Protein AF-A0A517R1C0-F1 (afdb_monomer_lite)

Radius of gyration: 14.51 Å; chains: 1; bounding box: 38×31×37 Å

Secondary structure (DSSP, 8-state):
--GGG-HHHHHHHHHHHHHHHHHHHH-TTSPPPSEEEEEEEEEEETTTTEEEEEEEEEEEEETTEEEEE-TTSPPP-----SSS-SEEEEEEEE-TTSSEEEEEEESSTT-EEEEEEEEES-TTS-EEEE-TTS--EE-

pLDDT: mean 89.64, std 10.59, range [53.72, 98.38]

Sequence (139 aa):
MGYQSDWLYRLIVREISTTLERAKSVAYEAQQPERILVSEYAAADWSYPRCVGEQIRQWVFEGNELHPVDPSHAICNPEEDGVFFREVTFQFHIRPDRRRVAFTYAFGPRHGHGVIFDVLGQGQSGRLEQNREMPQWVS

Organism: NCBI:txid2527980

Structure (mmCIF, N/CA/C/O backbone):
data_AF-A0A517R1C0-F1
#
_entry.id   AF-A0A517R1C0-F1
#
loop_
_atom_site.group_PDB
_atom_site.id
_atom_site.type_symbol
_atom_site.label_atom_id
_atom_site.label_alt_id
_atom_site.label_comp_id
_atom_site.label_asym_id
_atom_site.label_entity_id
_atom_site.label_seq_id
_atom_site.pdbx_PDB_ins_code
_atom_site.Cartn_x
_atom_site.Cartn_y
_atom_site.Cartn_z
_atom_site.occupancy
_atom_site.B_iso_or_equiv
_atom_site.auth_seq_id
_atom_site.auth_comp_id
_atom_site.auth_asym_id
_atom_site.auth_atom_id
_atom_site.pdbx_PDB_model_num
ATOM 1 N N . MET A 1 1 ? -18.369 8.185 2.573 1.00 55.16 1 MET A N 1
ATOM 2 C CA . MET A 1 1 ? -17.132 8.889 2.981 1.00 55.16 1 MET A CA 1
ATOM 3 C C . MET A 1 1 ? -16.053 8.522 1.977 1.00 55.16 1 MET A C 1
ATOM 5 O O . MET A 1 1 ? -15.917 7.340 1.690 1.00 55.16 1 MET A O 1
ATOM 9 N N . GLY A 1 2 ? -15.386 9.503 1.367 1.00 71.50 2 GLY A N 1
ATOM 10 C CA . GLY A 1 2 ? -14.327 9.255 0.379 1.00 71.50 2 GLY A CA 1
ATOM 11 C C . GLY A 1 2 ? -12.972 9.000 1.043 1.00 71.50 2 GLY A C 1
ATOM 12 O O . GLY A 1 2 ? -12.765 9.415 2.185 1.00 71.50 2 GLY A O 1
ATOM 13 N N . TYR A 1 3 ? -12.041 8.360 0.327 1.00 77.56 3 TYR A N 1
ATOM 14 C CA . TYR A 1 3 ? -10.689 8.040 0.819 1.00 77.56 3 TYR A CA 1
ATOM 15 C C . TYR A 1 3 ? -9.937 9.269 1.365 1.00 77.56 3 TYR A C 1
ATOM 17 O O . TYR A 1 3 ? -9.222 9.161 2.353 1.00 77.56 3 TYR A O 1
ATOM 25 N N . GLN A 1 4 ? -10.167 10.459 0.796 1.00 75.69 4 GLN A N 1
ATOM 26 C CA . GLN A 1 4 ? -9.538 11.718 1.228 1.00 75.69 4 GLN A CA 1
ATOM 27 C C . GLN A 1 4 ? -9.889 12.118 2.672 1.00 75.69 4 GLN A C 1
ATOM 29 O O . GLN A 1 4 ? -9.097 12.766 3.353 1.00 75.69 4 GLN A O 1
ATOM 34 N N . SER A 1 5 ? -11.071 11.723 3.153 1.00 81.38 5 SER A N 1
ATOM 35 C CA . SER A 1 5 ? -11.519 11.997 4.526 1.00 81.38 5 SER A CA 1
ATOM 36 C C . SER A 1 5 ? -11.111 10.913 5.527 1.00 81.38 5 SER A C 1
ATOM 38 O O . SER A 1 5 ? -11.213 11.115 6.737 1.00 81.38 5 SER A O 1
ATOM 40 N N . ASP A 1 6 ? -10.644 9.763 5.038 1.00 92.81 6 ASP A N 1
ATOM 41 C CA . ASP A 1 6 ? -10.301 8.622 5.873 1.00 92.81 6 ASP A CA 1
ATOM 42 C C . ASP A 1 6 ? -8.821 8.681 6.282 1.00 92.81 6 ASP A C 1
ATOM 44 O O . ASP A 1 6 ? -7.899 8.636 5.465 1.00 92.81 6 ASP A O 1
ATOM 48 N N . TRP A 1 7 ? -8.579 8.769 7.590 1.00 94.69 7 TRP A N 1
ATOM 49 C CA . TRP A 1 7 ? -7.231 8.878 8.135 1.00 94.69 7 TRP A CA 1
ATOM 50 C C . TRP A 1 7 ? -6.350 7.656 7.854 1.00 94.69 7 TRP A C 1
ATOM 52 O O . TRP A 1 7 ? -5.136 7.824 7.786 1.00 94.69 7 TRP A O 1
ATOM 62 N N . LEU A 1 8 ? -6.921 6.462 7.667 1.00 96.19 8 LEU A N 1
ATOM 63 C CA . LEU A 1 8 ? -6.149 5.247 7.400 1.00 96.19 8 LEU A CA 1
ATOM 64 C C . LEU A 1 8 ? -5.576 5.247 5.978 1.00 96.19 8 LEU A C 1
ATOM 66 O O . LEU A 1 8 ? -4.436 4.834 5.784 1.00 96.19 8 LEU A O 1
ATOM 70 N N . TYR A 1 9 ? -6.295 5.816 5.004 1.00 95.69 9 TYR A N 1
ATOM 71 C CA . TYR A 1 9 ? -5.760 6.005 3.650 1.00 95.69 9 TYR A CA 1
ATOM 72 C C . TYR A 1 9 ? -4.573 6.962 3.644 1.00 95.69 9 TYR A C 1
ATOM 74 O O . TYR A 1 9 ? -3.613 6.733 2.917 1.00 95.69 9 TYR A O 1
ATOM 82 N N . ARG A 1 10 ? -4.579 7.987 4.506 1.00 94.50 10 ARG A N 1
ATOM 83 C CA . ARG A 1 10 ? -3.409 8.867 4.666 1.00 94.50 10 ARG A CA 1
ATOM 84 C C . ARG A 1 10 ? -2.180 8.108 5.166 1.00 94.50 10 ARG A C 1
ATOM 86 O O . ARG A 1 10 ? -1.067 8.437 4.768 1.00 94.50 10 ARG A O 1
ATOM 93 N N . LEU A 1 11 ? -2.366 7.092 6.013 1.00 96.50 11 LEU A N 1
ATOM 94 C CA . LEU A 1 11 ? -1.255 6.247 6.456 1.00 96.50 11 LEU A CA 1
ATOM 95 C C . LEU A 1 11 ? -0.737 5.350 5.332 1.00 96.50 11 LEU A C 1
ATOM 97 O O . LEU A 1 11 ? 0.472 5.230 5.179 1.00 96.50 11 LEU A O 1
ATOM 101 N N . ILE A 1 12 ? -1.635 4.781 4.525 1.00 96.81 12 ILE A N 1
ATOM 102 C CA . ILE A 1 12 ? -1.270 3.979 3.349 1.00 96.81 12 ILE A CA 1
ATOM 103 C C . ILE A 1 12 ? -0.486 4.831 2.345 1.00 96.81 12 ILE A C 1
ATOM 105 O O . ILE A 1 12 ? 0.591 4.432 1.917 1.00 96.81 12 ILE A O 1
ATOM 109 N N . VAL A 1 13 ? -0.968 6.038 2.033 1.00 96.00 13 VAL A N 1
ATOM 110 C CA . VAL A 1 13 ? -0.267 7.012 1.178 1.00 96.00 13 VAL A CA 1
ATOM 111 C C . VAL A 1 13 ? 1.134 7.311 1.707 1.00 96.00 13 VAL A C 1
ATOM 113 O O . VAL A 1 13 ? 2.103 7.242 0.958 1.00 96.00 13 VAL A O 1
ATOM 116 N N . ARG A 1 14 ? 1.264 7.579 3.011 1.00 95.88 14 ARG A N 1
ATOM 117 C CA . ARG A 1 14 ? 2.565 7.832 3.638 1.00 95.88 14 ARG A CA 1
ATOM 118 C C . ARG A 1 14 ? 3.512 6.632 3.529 1.00 95.88 14 ARG A C 1
ATOM 120 O O . ARG A 1 14 ? 4.713 6.831 3.332 1.00 95.88 14 ARG A O 1
ATOM 127 N N . GLU A 1 15 ? 2.997 5.414 3.677 1.00 97.19 15 GLU A N 1
ATOM 128 C CA . GLU A 1 15 ? 3.792 4.189 3.544 1.00 97.19 15 GLU A CA 1
ATOM 129 C C . GLU A 1 15 ? 4.259 3.982 2.102 1.00 97.19 15 GLU A C 1
ATOM 131 O O . GLU A 1 15 ? 5.428 3.667 1.882 1.00 97.19 15 GLU A O 1
ATOM 136 N N . ILE A 1 16 ? 3.399 4.253 1.116 1.00 96.44 16 ILE A N 1
ATOM 137 C CA . ILE A 1 16 ? 3.760 4.228 -0.308 1.00 96.44 16 ILE A CA 1
ATOM 138 C C . ILE A 1 16 ? 4.896 5.221 -0.579 1.00 96.44 16 ILE A C 1
ATOM 140 O O . ILE A 1 16 ? 5.936 4.816 -1.099 1.00 96.44 16 ILE A O 1
ATOM 144 N N . SER A 1 17 ? 4.758 6.486 -0.156 1.00 95.44 17 SER A N 1
ATOM 145 C CA . SER A 1 17 ? 5.816 7.497 -0.309 1.00 95.44 17 SER A CA 1
ATOM 146 C C . SER A 1 17 ? 7.127 7.045 0.333 1.00 95.44 17 SER A C 1
ATOM 148 O O . SER A 1 17 ? 8.187 7.130 -0.278 1.00 95.44 17 SER A O 1
ATOM 150 N N . THR A 1 18 ? 7.060 6.525 1.561 1.00 95.12 18 THR A N 1
ATOM 151 C CA . THR A 1 18 ? 8.243 6.061 2.302 1.00 95.12 18 THR A CA 1
ATOM 152 C C . THR A 1 18 ? 8.913 4.884 1.595 1.00 95.12 18 THR A C 1
ATOM 154 O O . THR A 1 18 ? 10.140 4.831 1.509 1.00 95.12 18 THR A O 1
ATOM 157 N N . THR A 1 19 ? 8.124 3.952 1.062 1.00 94.12 19 THR A N 1
ATOM 158 C CA . THR A 1 19 ? 8.625 2.787 0.327 1.00 94.12 19 THR A CA 1
ATOM 159 C C . THR A 1 19 ? 9.303 3.209 -0.976 1.00 94.12 19 THR A C 1
ATOM 161 O O . THR A 1 19 ? 10.394 2.729 -1.275 1.00 94.12 19 THR A O 1
ATOM 164 N N . LEU A 1 20 ? 8.708 4.149 -1.715 1.00 91.94 20 LEU A N 1
ATOM 165 C CA . LEU A 1 20 ? 9.291 4.710 -2.934 1.00 91.94 20 LEU A CA 1
ATOM 166 C C . LEU A 1 20 ? 10.609 5.437 -2.657 1.00 91.94 20 LEU A C 1
ATOM 168 O O . LEU A 1 20 ? 11.594 5.181 -3.340 1.00 91.94 20 LEU A O 1
ATOM 172 N N . GLU A 1 21 ? 10.665 6.296 -1.638 1.00 91.69 21 GLU A N 1
ATOM 173 C CA . GLU A 1 21 ? 11.902 7.004 -1.280 1.00 91.69 21 GLU A CA 1
ATOM 174 C C . GLU A 1 21 ? 13.022 6.035 -0.869 1.00 91.69 21 GLU A C 1
ATOM 176 O O . GLU A 1 21 ? 14.174 6.196 -1.281 1.00 91.69 21 GLU A O 1
ATOM 181 N N . ARG A 1 22 ? 12.693 4.960 -0.139 1.00 91.25 22 ARG A N 1
ATOM 182 C CA . ARG A 1 22 ? 13.659 3.889 0.156 1.00 91.25 22 ARG A CA 1
ATOM 183 C C . ARG A 1 22 ? 14.143 3.201 -1.119 1.00 91.25 22 ARG A C 1
ATOM 185 O O . ARG A 1 22 ? 15.348 3.028 -1.280 1.00 91.25 22 ARG A O 1
ATOM 192 N N . ALA A 1 23 ? 13.239 2.849 -2.031 1.00 88.31 23 ALA A N 1
ATOM 193 C CA . ALA A 1 23 ? 13.599 2.212 -3.296 1.00 88.31 23 ALA A CA 1
ATOM 194 C C . ALA A 1 23 ? 14.536 3.095 -4.141 1.00 88.31 23 ALA A C 1
ATOM 196 O O . ALA A 1 23 ? 15.564 2.613 -4.617 1.00 88.31 23 ALA A O 1
ATOM 197 N N . LYS A 1 24 ? 14.252 4.402 -4.238 1.00 86.38 24 LYS A N 1
ATOM 198 C CA . LYS A 1 24 ? 15.115 5.379 -4.926 1.00 86.38 24 LYS A CA 1
ATOM 199 C C . LYS A 1 24 ? 16.521 5.437 -4.333 1.00 86.38 24 LYS A C 1
ATOM 201 O O . LYS A 1 24 ? 17.490 5.530 -5.077 1.00 86.38 24 LYS A O 1
ATOM 206 N N . SER A 1 25 ? 16.642 5.356 -3.006 1.00 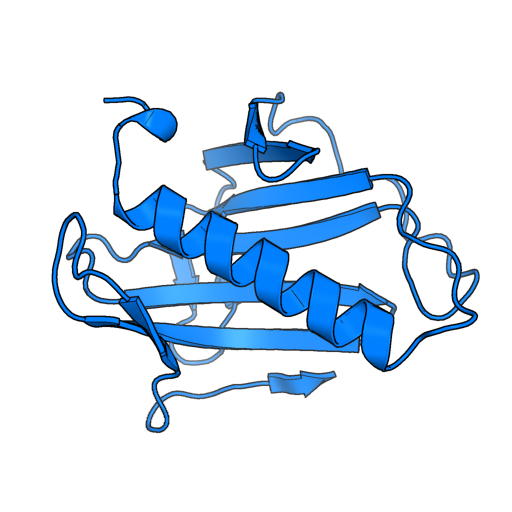85.56 25 SER A N 1
ATOM 207 C CA . SER A 1 25 ? 17.948 5.412 -2.334 1.00 85.56 25 SER A CA 1
ATOM 208 C C . SER A 1 25 ? 18.850 4.209 -2.641 1.00 85.56 25 SER A C 1
ATOM 210 O O . SER A 1 25 ? 20.070 4.335 -2.593 1.00 85.56 25 SER A O 1
ATOM 212 N N . VAL A 1 26 ? 18.261 3.056 -2.980 1.00 82.50 26 VAL A N 1
ATOM 213 C CA . VAL A 1 26 ? 18.988 1.819 -3.310 1.00 82.50 26 VAL A CA 1
ATOM 214 C C . VAL A 1 26 ? 19.271 1.710 -4.810 1.00 82.50 26 VAL A C 1
ATOM 216 O O . VAL A 1 26 ? 20.288 1.147 -5.204 1.00 82.50 26 VAL A O 1
ATOM 219 N N . ALA A 1 27 ? 18.401 2.271 -5.649 1.00 80.88 27 ALA A N 1
ATOM 220 C CA . ALA A 1 27 ? 18.457 2.155 -7.103 1.00 80.88 27 ALA A CA 1
ATOM 221 C C . ALA A 1 27 ? 18.731 3.516 -7.774 1.00 80.88 27 ALA A C 1
ATOM 223 O O . ALA A 1 27 ? 17.982 3.943 -8.650 1.00 80.88 27 ALA A O 1
ATOM 224 N N . TYR A 1 28 ? 19.803 4.197 -7.349 1.00 60.66 28 TYR A N 1
ATOM 225 C CA . TYR A 1 28 ? 20.133 5.577 -7.747 1.00 60.66 28 TYR A CA 1
ATOM 226 C C . TYR A 1 28 ? 20.201 5.798 -9.273 1.00 60.66 28 TYR A C 1
ATOM 228 O O . TYR A 1 28 ? 19.839 6.870 -9.749 1.00 60.66 28 TYR A O 1
ATOM 236 N N . GLU A 1 29 ? 20.623 4.786 -10.038 1.00 74.69 29 GLU A N 1
ATOM 237 C CA . GLU A 1 29 ? 20.759 4.854 -11.505 1.00 74.69 29 GLU A CA 1
ATOM 238 C C . GLU A 1 29 ? 19.592 4.218 -12.273 1.00 74.69 29 GLU A C 1
ATOM 240 O O . GLU A 1 29 ? 19.566 4.255 -13.503 1.00 74.69 29 GLU A O 1
ATOM 245 N N . ALA A 1 30 ? 18.625 3.611 -11.583 1.00 75.31 30 ALA A N 1
ATOM 246 C CA . ALA A 1 30 ? 17.519 2.956 -12.261 1.00 75.31 30 ALA A CA 1
ATOM 247 C C . ALA A 1 30 ? 16.499 3.982 -12.773 1.00 75.31 30 ALA A C 1
ATOM 249 O O . ALA A 1 30 ? 16.198 4.984 -12.115 1.00 75.31 30 ALA A O 1
ATOM 250 N N . GLN A 1 31 ? 15.934 3.700 -13.948 1.00 81.12 31 GLN A N 1
ATOM 251 C CA . GLN A 1 31 ? 14.833 4.474 -14.504 1.00 81.12 31 GLN A CA 1
ATOM 252 C C . GLN A 1 31 ? 13.660 4.487 -13.517 1.00 81.12 31 GLN A C 1
ATOM 254 O O . GLN A 1 31 ? 13.225 3.443 -13.037 1.00 81.12 31 GLN A O 1
ATOM 259 N N . GLN A 1 32 ? 13.167 5.683 -13.191 1.00 83.88 32 GLN A N 1
ATOM 260 C CA . GLN A 1 32 ? 11.990 5.836 -12.339 1.00 83.88 32 GLN A CA 1
ATOM 261 C C . GLN A 1 32 ? 10.755 5.256 -13.044 1.00 83.88 32 GLN A C 1
ATOM 263 O O . GLN A 1 32 ? 10.662 5.364 -14.270 1.00 83.88 32 GLN A O 1
ATOM 268 N N . PRO A 1 33 ? 9.792 4.696 -12.294 1.00 88.06 33 PRO A N 1
ATOM 269 C CA . PRO A 1 33 ? 8.537 4.259 -12.886 1.00 88.06 33 PRO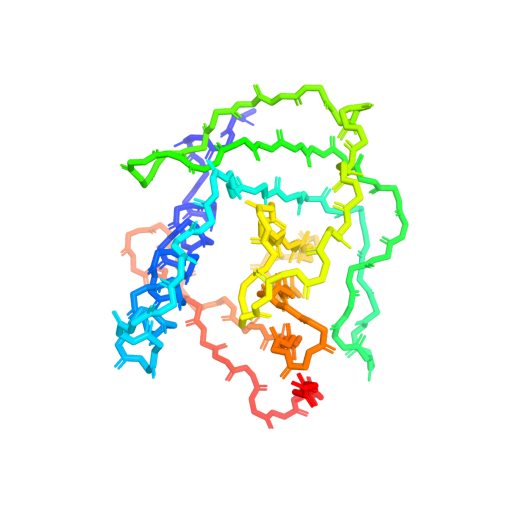 A CA 1
ATOM 270 C C . PRO A 1 33 ? 7.811 5.444 -13.529 1.00 88.06 33 PRO A C 1
ATOM 272 O O . PRO A 1 33 ? 7.733 6.528 -12.949 1.00 88.06 33 PRO A O 1
ATOM 275 N N . GLU A 1 34 ? 7.259 5.225 -14.719 1.00 89.06 34 GLU A N 1
ATOM 276 C CA . GLU A 1 34 ? 6.434 6.205 -15.435 1.00 89.06 34 GLU A CA 1
ATOM 277 C C . GLU A 1 34 ? 5.093 6.405 -14.733 1.00 89.06 34 GLU A C 1
ATOM 279 O O . GLU A 1 34 ? 4.524 7.496 -14.759 1.00 89.06 34 GLU A O 1
ATOM 284 N N . ARG A 1 35 ? 4.594 5.346 -14.087 1.00 90.69 35 ARG A N 1
ATOM 285 C CA . ARG A 1 35 ? 3.314 5.359 -13.392 1.00 90.69 35 ARG A CA 1
ATOM 286 C C . ARG A 1 35 ? 3.362 4.516 -12.131 1.00 90.69 35 ARG A C 1
ATOM 288 O O . ARG A 1 35 ? 3.962 3.444 -12.097 1.00 90.69 35 ARG A O 1
ATOM 295 N N . ILE A 1 36 ? 2.675 4.988 -11.095 1.00 93.62 36 ILE A N 1
ATOM 296 C CA . ILE A 1 36 ? 2.489 4.248 -9.849 1.00 93.62 36 ILE A CA 1
ATOM 297 C C . ILE A 1 36 ? 0.994 4.016 -9.668 1.00 93.62 36 ILE A C 1
ATOM 299 O O . ILE A 1 36 ? 0.222 4.958 -9.486 1.00 93.62 36 ILE A O 1
ATOM 303 N N . LEU A 1 37 ? 0.585 2.755 -9.737 1.00 94.44 37 LEU A N 1
ATOM 304 C CA . LEU A 1 37 ? -0.792 2.329 -9.541 1.00 94.44 37 LEU A CA 1
ATOM 305 C C . LEU A 1 37 ? -0.979 1.829 -8.116 1.00 94.44 37 LEU A C 1
ATOM 307 O O . LEU A 1 37 ? -0.176 1.058 -7.596 1.00 94.44 37 LEU A O 1
ATOM 311 N N . VAL A 1 38 ? -2.073 2.239 -7.492 1.00 95.94 38 VAL A N 1
ATOM 312 C CA . VAL A 1 38 ? -2.445 1.828 -6.141 1.00 95.94 38 VAL A CA 1
ATOM 313 C C . VAL A 1 38 ? -3.814 1.184 -6.217 1.00 95.94 38 VAL A C 1
ATOM 315 O O . VAL A 1 38 ? -4.733 1.765 -6.781 1.00 95.94 38 VAL A O 1
ATOM 318 N N . SER A 1 39 ? -3.958 -0.019 -5.677 1.00 96.06 39 SER A N 1
ATOM 319 C CA . SER A 1 39 ? -5.189 -0.802 -5.797 1.00 96.06 39 SER A CA 1
ATOM 320 C C . SER A 1 39 ? -5.661 -1.296 -4.436 1.00 96.06 39 SER A C 1
ATOM 322 O O . SER A 1 39 ? -4.877 -1.826 -3.650 1.00 96.06 39 SER A O 1
ATOM 324 N N . GLU A 1 40 ? -6.952 -1.144 -4.164 1.00 96.62 40 GLU A N 1
ATOM 325 C CA . GLU A 1 40 ? -7.602 -1.704 -2.982 1.00 96.62 40 GLU A CA 1
ATOM 326 C C . GLU A 1 40 ? -8.362 -2.971 -3.365 1.00 96.62 40 GLU A C 1
ATOM 328 O O . GLU A 1 40 ? -9.173 -2.963 -4.294 1.00 96.62 40 GLU A O 1
ATOM 333 N N . TYR A 1 41 ? -8.132 -4.041 -2.611 1.00 97.31 41 TYR A N 1
ATOM 334 C CA . TYR A 1 41 ? -8.759 -5.340 -2.823 1.00 97.31 41 TYR A CA 1
ATOM 335 C C . TYR A 1 41 ? -9.795 -5.660 -1.749 1.00 97.31 41 TYR A C 1
ATOM 337 O O . TYR A 1 41 ? -9.691 -5.247 -0.589 1.00 97.31 41 TYR A O 1
ATOM 345 N N . ALA A 1 42 ? -10.787 -6.458 -2.141 1.00 96.81 42 ALA A N 1
ATOM 346 C CA . ALA A 1 42 ? -11.865 -6.903 -1.269 1.00 96.81 42 ALA A CA 1
ATOM 347 C C . ALA A 1 42 ? -11.401 -7.818 -0.134 1.00 96.81 42 ALA A C 1
ATOM 349 O O . ALA A 1 42 ? -12.033 -7.844 0.923 1.00 96.81 42 ALA A O 1
ATOM 350 N N . ALA A 1 43 ? -10.309 -8.557 -0.336 1.00 97.94 43 ALA A N 1
ATOM 351 C CA . ALA A 1 43 ? -9.786 -9.499 0.638 1.00 97.94 43 ALA A CA 1
ATOM 352 C C . ALA A 1 43 ? -8.252 -9.580 0.602 1.00 97.94 43 ALA A C 1
ATOM 354 O O . ALA A 1 43 ? -7.579 -9.070 -0.296 1.00 97.94 43 ALA A O 1
ATOM 355 N N . ALA A 1 44 ? -7.698 -10.264 1.600 1.00 97.94 44 ALA A N 1
ATOM 356 C CA . ALA A 1 44 ? -6.300 -10.664 1.638 1.00 97.94 44 ALA A CA 1
ATOM 357 C C . ALA A 1 44 ? -6.159 -12.086 2.179 1.00 97.94 44 ALA A C 1
ATOM 359 O O . ALA A 1 44 ? -6.944 -12.521 3.026 1.00 97.94 44 ALA A O 1
ATOM 360 N N . ASP A 1 45 ? -5.128 -12.779 1.708 1.00 96.69 45 ASP A N 1
ATOM 361 C CA . ASP A 1 45 ? -4.588 -13.948 2.381 1.00 96.69 45 ASP A CA 1
ATOM 362 C C . ASP A 1 45 ? -3.683 -13.461 3.523 1.00 96.69 45 ASP A C 1
ATOM 364 O O . ASP A 1 45 ? -2.670 -12.790 3.318 1.00 96.69 45 ASP A O 1
ATOM 368 N N . TRP A 1 46 ? -4.094 -13.740 4.759 1.00 94.44 46 TRP A N 1
ATOM 369 C CA . TRP A 1 46 ? -3.365 -13.324 5.959 1.00 94.44 46 TRP A CA 1
ATOM 370 C C . TRP A 1 46 ? -2.274 -14.320 6.364 1.00 94.44 46 TRP A C 1
ATOM 372 O O . TRP A 1 46 ? -1.417 -13.980 7.177 1.00 94.44 46 TRP A O 1
ATOM 382 N N . SER A 1 47 ? -2.308 -15.539 5.825 1.00 93.94 47 SER A N 1
ATOM 383 C CA . SER A 1 47 ? -1.277 -16.563 6.016 1.00 93.94 47 SER A CA 1
ATOM 384 C C . SER A 1 47 ? -0.147 -16.425 4.998 1.00 93.94 47 SER A C 1
ATOM 386 O O . SER A 1 47 ? 0.962 -16.897 5.242 1.00 93.94 47 SER A O 1
ATOM 388 N N . TYR A 1 48 ? -0.403 -15.743 3.886 1.00 92.94 48 TYR A N 1
ATOM 389 C CA . TYR A 1 48 ? 0.603 -15.340 2.919 1.00 92.94 48 TYR A CA 1
ATOM 390 C C . TYR A 1 48 ? 0.273 -13.928 2.431 1.00 92.94 48 TYR A C 1
ATOM 392 O O . TYR A 1 48 ? -0.653 -13.800 1.638 1.00 92.94 48 TYR A O 1
ATOM 400 N N . PRO A 1 49 ? 0.974 -12.874 2.898 1.00 92.19 49 PRO A N 1
ATOM 401 C CA . PRO A 1 49 ? 0.526 -11.485 2.797 1.00 92.19 49 PRO A CA 1
ATOM 402 C C . PRO A 1 49 ? 0.369 -11.058 1.340 1.00 92.19 49 PRO A C 1
ATOM 404 O O . PRO A 1 49 ? 1.312 -10.612 0.688 1.00 92.19 49 PRO A O 1
ATOM 407 N N . ARG A 1 50 ? -0.842 -11.246 0.823 1.00 94.81 50 ARG A N 1
ATOM 408 C CA . ARG A 1 50 ? -1.210 -11.060 -0.575 1.00 94.81 50 ARG A CA 1
ATOM 409 C C . ARG A 1 50 ? -2.650 -10.587 -0.640 1.00 94.81 50 ARG A C 1
ATOM 411 O O . ARG A 1 50 ? -3.525 -11.135 0.026 1.00 94.81 50 ARG A O 1
ATOM 418 N N . CYS A 1 51 ? -2.899 -9.597 -1.483 1.00 96.12 51 CYS A N 1
ATOM 419 C CA . CYS A 1 51 ? -4.250 -9.156 -1.796 1.00 96.12 51 CYS A CA 1
ATOM 420 C C . CYS A 1 51 ? -4.933 -10.171 -2.727 1.00 96.12 51 CYS A C 1
ATOM 422 O O . CYS A 1 51 ? -4.337 -10.628 -3.705 1.00 96.12 51 CYS A O 1
ATOM 424 N N . VAL A 1 52 ? -6.168 -10.555 -2.404 1.00 96.12 52 VAL A N 1
ATOM 425 C CA . VAL A 1 52 ? -6.945 -11.553 -3.156 1.00 96.12 52 VAL A CA 1
ATOM 426 C C . VAL A 1 52 ? -8.385 -11.082 -3.353 1.00 96.12 52 VAL A C 1
ATOM 428 O O . VAL A 1 52 ? -8.868 -10.184 -2.664 1.00 96.12 52 VAL A O 1
ATOM 431 N N . GLY A 1 53 ? -9.091 -11.714 -4.289 1.00 95.06 53 GLY A N 1
ATOM 432 C CA . GLY A 1 53 ? -10.460 -11.340 -4.637 1.00 95.06 53 GLY A CA 1
ATOM 433 C C . GLY A 1 53 ? -10.526 -10.153 -5.598 1.00 95.06 53 GLY A C 1
ATOM 434 O O . GLY A 1 53 ? -9.565 -9.856 -6.305 1.00 95.06 53 GLY A O 1
ATOM 435 N N . GLU A 1 54 ? -11.691 -9.513 -5.652 1.00 94.81 54 GLU A N 1
ATOM 436 C CA . GLU A 1 54 ? -11.971 -8.411 -6.572 1.00 94.81 54 GLU A CA 1
ATOM 437 C C . GLU A 1 54 ? -11.240 -7.123 -6.163 1.00 94.81 54 GLU A C 1
ATOM 439 O O . GLU A 1 54 ? -11.185 -6.764 -4.982 1.00 94.81 54 GLU A O 1
ATOM 444 N N . GLN A 1 55 ? -10.699 -6.413 -7.154 1.00 94.81 55 GLN A N 1
ATOM 445 C CA . GLN A 1 55 ? -10.185 -5.058 -6.984 1.00 94.81 55 GLN A CA 1
ATOM 446 C C . GLN A 1 55 ? -11.368 -4.088 -6.887 1.00 94.81 55 GLN A C 1
ATOM 448 O O . GLN A 1 55 ? -12.094 -3.887 -7.855 1.00 94.81 55 GLN A O 1
ATOM 453 N N . ILE A 1 56 ? -11.554 -3.466 -5.724 1.00 94.75 56 ILE A N 1
ATOM 454 C CA . ILE A 1 56 ? -12.694 -2.576 -5.463 1.00 94.75 56 ILE A CA 1
ATOM 455 C C . ILE A 1 56 ? -12.402 -1.163 -5.971 1.00 94.75 56 ILE A C 1
ATOM 457 O O . ILE A 1 56 ? -13.304 -0.451 -6.414 1.00 94.75 56 ILE A O 1
ATOM 461 N N . ARG A 1 57 ? -11.148 -0.715 -5.859 1.00 94.81 57 ARG A N 1
ATOM 462 C CA . ARG A 1 57 ? -10.742 0.644 -6.232 1.00 94.81 57 ARG A CA 1
ATOM 463 C C . ARG A 1 57 ? -9.331 0.661 -6.779 1.00 94.81 57 ARG A C 1
ATOM 465 O O . ARG A 1 57 ? -8.500 -0.160 -6.394 1.00 94.81 57 ARG A O 1
ATOM 472 N N . GLN A 1 58 ? -9.069 1.646 -7.625 1.00 95.06 58 GLN A N 1
ATOM 473 C CA . GLN A 1 58 ? -7.750 1.905 -8.165 1.00 95.06 58 GLN A CA 1
ATOM 474 C C . GLN A 1 58 ? -7.492 3.405 -8.247 1.00 95.06 58 GLN A C 1
ATOM 476 O O . GLN A 1 58 ? -8.404 4.207 -8.469 1.00 95.06 58 GLN A O 1
ATOM 481 N N . TRP A 1 59 ? -6.234 3.773 -8.058 1.00 95.69 59 TRP A N 1
ATOM 482 C CA . TRP A 1 59 ? -5.756 5.138 -8.159 1.00 95.69 59 TRP A CA 1
ATOM 483 C C . TRP A 1 59 ? -4.416 5.181 -8.879 1.00 95.69 59 TRP A C 1
ATOM 485 O O . TRP 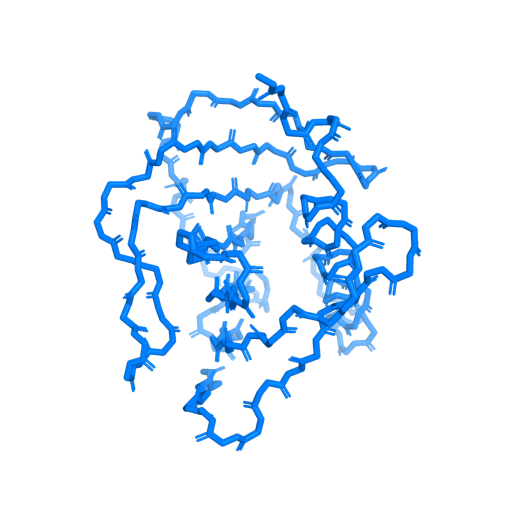A 1 59 ? -3.626 4.239 -8.810 1.00 95.69 59 TRP A O 1
ATOM 495 N N . VAL A 1 60 ? -4.142 6.317 -9.506 1.00 95.31 60 VAL A N 1
ATOM 496 C CA . VAL A 1 60 ? -2.785 6.736 -9.850 1.00 95.31 60 VAL A CA 1
ATOM 497 C C . VAL A 1 60 ? -2.227 7.538 -8.683 1.00 95.31 60 VAL A C 1
ATOM 499 O O . VAL A 1 60 ? -2.934 8.361 -8.100 1.00 95.31 60 VAL A O 1
ATOM 502 N N . PHE A 1 61 ? -0.976 7.274 -8.324 1.00 95.06 61 PHE A N 1
ATOM 503 C CA . PHE A 1 61 ? -0.274 7.980 -7.265 1.00 95.06 61 PHE A CA 1
ATOM 504 C C . PHE A 1 61 ? 0.685 9.021 -7.843 1.00 95.06 61 PHE A C 1
ATOM 506 O O . PHE A 1 61 ? 1.700 8.668 -8.442 1.00 95.06 61 PHE A O 1
ATOM 513 N N . GLU A 1 62 ? 0.376 10.298 -7.632 1.00 93.38 62 GLU A N 1
ATOM 514 C CA . GLU A 1 62 ? 1.140 11.441 -8.139 1.00 93.38 62 GLU A CA 1
ATOM 515 C C . GLU A 1 62 ? 1.294 12.483 -7.031 1.00 93.38 62 GLU A C 1
ATOM 517 O O . GLU A 1 62 ? 0.334 12.826 -6.353 1.00 93.38 62 GLU A O 1
ATOM 522 N N . GLY A 1 63 ? 2.512 12.982 -6.796 1.00 87.38 63 GLY A N 1
ATOM 523 C CA . GLY A 1 63 ? 2.723 14.096 -5.859 1.00 87.38 63 GLY A CA 1
ATOM 524 C C . GLY A 1 63 ? 2.287 13.845 -4.404 1.00 87.38 63 GLY A C 1
ATOM 525 O O . GLY A 1 63 ? 2.011 14.802 -3.690 1.00 87.38 63 GLY A O 1
ATOM 526 N N . ASN A 1 64 ? 2.260 12.586 -3.944 1.00 88.69 64 ASN A N 1
ATOM 527 C CA . ASN A 1 64 ? 1.675 12.144 -2.662 1.00 88.69 64 ASN A CA 1
ATOM 528 C C . ASN A 1 64 ? 0.141 12.179 -2.588 1.00 88.69 64 ASN A C 1
ATOM 530 O O . ASN A 1 64 ? -0.431 12.067 -1.502 1.00 88.69 64 ASN A O 1
ATOM 534 N N . GLU A 1 65 ? -0.530 12.282 -3.727 1.00 91.62 65 GLU A N 1
ATOM 535 C CA . GLU A 1 65 ? -1.978 12.229 -3.849 1.00 91.62 65 GLU A CA 1
ATOM 536 C C . GLU A 1 65 ? -2.411 10.972 -4.609 1.00 91.62 65 GLU A C 1
ATOM 538 O O . GLU A 1 65 ? -1.670 10.402 -5.409 1.00 91.62 65 GLU A O 1
ATOM 543 N N . LEU A 1 66 ? -3.626 10.509 -4.317 1.00 93.94 66 LEU A N 1
ATOM 544 C CA . LEU A 1 66 ? -4.268 9.419 -5.045 1.00 93.94 66 LEU A CA 1
ATOM 545 C C . LEU A 1 66 ? -5.330 10.023 -5.959 1.00 93.94 66 LEU A C 1
ATOM 547 O O . LEU A 1 66 ? -6.266 10.652 -5.461 1.00 93.94 66 LEU A O 1
ATOM 551 N N . HIS A 1 67 ? -5.229 9.786 -7.262 1.00 93.94 67 HIS A N 1
ATOM 552 C CA . HIS A 1 67 ? -6.218 10.191 -8.258 1.00 93.94 67 HIS A CA 1
ATOM 553 C C . HIS A 1 67 ? -7.005 8.960 -8.713 1.00 93.94 67 HIS A C 1
ATOM 555 O O . HIS A 1 67 ? -6.397 8.020 -9.225 1.00 93.94 67 HIS A O 1
ATOM 561 N N . PRO A 1 68 ? -8.331 8.905 -8.490 1.00 93.81 68 PRO A N 1
ATOM 562 C CA . PRO A 1 68 ? -9.114 7.719 -8.811 1.00 93.81 68 PRO A CA 1
ATOM 563 C C . PRO A 1 68 ? -9.097 7.455 -10.316 1.00 93.81 68 PRO A C 1
ATOM 565 O O . PRO A 1 68 ? -9.253 8.376 -11.116 1.00 93.81 68 PRO A O 1
ATOM 568 N N . VAL A 1 69 ? -8.945 6.187 -10.684 1.00 93.00 69 VAL A N 1
ATOM 569 C CA . VAL A 1 69 ? -9.066 5.707 -12.063 1.00 93.00 69 VAL A CA 1
ATOM 570 C C . VAL A 1 69 ? -10.018 4.523 -12.116 1.00 93.00 69 VAL A C 1
ATOM 572 O O . VAL A 1 69 ? -10.340 3.923 -11.088 1.00 93.00 69 VAL A O 1
ATOM 575 N N . ASP A 1 70 ? -10.498 4.209 -13.315 1.00 87.69 70 ASP A N 1
ATOM 576 C CA . ASP A 1 70 ? -11.324 3.025 -13.527 1.00 87.69 70 ASP A CA 1
ATOM 577 C C . ASP A 1 70 ? -10.504 1.758 -13.213 1.00 87.69 70 ASP A C 1
ATOM 579 O O . ASP A 1 70 ? -9.446 1.578 -13.818 1.00 87.69 70 ASP A O 1
ATOM 583 N N . PRO A 1 71 ? -10.960 0.869 -12.308 1.00 78.44 71 PRO A N 1
ATOM 584 C CA . PRO A 1 71 ? -10.316 -0.419 -12.054 1.00 78.44 71 PRO A CA 1
ATOM 585 C C . PRO A 1 71 ? -10.141 -1.296 -13.302 1.00 78.44 71 PRO A C 1
ATOM 587 O O . PRO A 1 71 ? -9.314 -2.206 -13.284 1.00 78.44 71 PRO A O 1
ATOM 590 N N . SER A 1 72 ? -10.904 -1.044 -14.374 1.00 76.38 72 SER A N 1
ATOM 591 C CA . SER A 1 72 ? -10.767 -1.735 -15.658 1.00 76.38 72 SER A CA 1
ATOM 592 C C . SER A 1 72 ? -9.522 -1.322 -16.446 1.00 76.38 72 SER A C 1
ATOM 594 O O . SER A 1 72 ? -9.259 -1.901 -17.503 1.00 76.38 72 SER A O 1
ATOM 596 N N . HIS A 1 73 ? -8.775 -0.311 -15.989 1.00 69.94 73 HIS A N 1
ATOM 597 C CA . HIS A 1 73 ? -7.470 0.023 -16.545 1.00 69.94 73 HIS A CA 1
ATOM 598 C C . HIS A 1 73 ? -6.505 -1.114 -16.181 1.00 69.94 73 HIS A C 1
ATOM 600 O O . HIS A 1 73 ? -5.900 -1.146 -15.109 1.00 69.94 73 HIS A O 1
ATOM 606 N N . ALA A 1 74 ? -6.440 -2.113 -17.061 1.00 59.28 74 ALA A N 1
ATOM 607 C CA . ALA A 1 74 ? -5.535 -3.238 -16.911 1.00 59.28 74 ALA A CA 1
ATOM 608 C C . ALA A 1 74 ? -4.095 -2.725 -16.777 1.00 59.28 74 ALA A C 1
ATOM 610 O O . ALA A 1 74 ? -3.695 -1.805 -17.492 1.00 59.28 74 ALA A O 1
ATOM 611 N N . ILE A 1 75 ? -3.338 -3.335 -15.862 1.00 66.06 75 ILE A N 1
ATOM 612 C CA . ILE A 1 75 ? -1.895 -3.112 -15.725 1.00 66.06 75 ILE A CA 1
ATOM 613 C C . ILE A 1 75 ? -1.274 -3.455 -17.078 1.00 66.06 75 ILE A C 1
ATOM 615 O O . ILE A 1 75 ? -1.427 -4.584 -17.559 1.00 66.06 75 ILE A O 1
ATOM 619 N N . CYS A 1 76 ? -0.645 -2.472 -17.716 1.00 53.72 76 CYS A N 1
ATOM 620 C CA . CYS A 1 76 ? -0.019 -2.687 -19.007 1.00 53.72 76 CYS A CA 1
ATOM 621 C C . CYS A 1 76 ? 1.298 -3.432 -18.773 1.00 53.72 76 CYS A C 1
ATOM 623 O O . CYS A 1 76 ? 1.983 -3.196 -17.781 1.00 53.72 76 CYS A O 1
ATOM 625 N N . ASN A 1 77 ? 1.580 -4.389 -19.656 1.00 60.03 77 ASN A N 1
ATOM 626 C CA . ASN A 1 77 ? 2.638 -5.394 -19.562 1.00 60.03 77 ASN A CA 1
ATOM 627 C C . ASN A 1 77 ? 3.893 -4.946 -18.788 1.00 60.03 77 ASN A C 1
ATOM 629 O O . ASN A 1 77 ? 4.442 -3.887 -19.101 1.00 60.03 77 ASN A O 1
ATOM 633 N N . PRO A 1 78 ? 4.406 -5.772 -17.855 1.00 59.88 78 PRO A N 1
ATOM 634 C CA . PRO A 1 78 ? 5.737 -5.570 -17.306 1.00 59.88 78 PRO A CA 1
ATOM 635 C C . PRO A 1 78 ? 6.749 -5.760 -18.441 1.00 59.88 78 PRO A C 1
ATOM 637 O O . PRO A 1 78 ? 7.184 -6.872 -18.723 1.00 59.88 78 PRO A O 1
ATOM 640 N N . GLU A 1 79 ? 7.085 -4.688 -19.151 1.00 61.12 79 GLU A N 1
ATOM 641 C CA . GLU A 1 79 ? 8.286 -4.676 -19.976 1.00 61.12 79 GLU A CA 1
ATOM 642 C C . GLU A 1 79 ? 9.479 -4.831 -19.020 1.00 61.12 79 GLU A C 1
ATOM 644 O O . GLU A 1 79 ? 9.625 -4.067 -18.063 1.00 61.12 79 GLU A O 1
ATOM 649 N N . GLU A 1 80 ? 10.282 -5.878 -19.228 1.00 63.06 80 GLU A N 1
ATOM 650 C CA . GLU A 1 80 ? 11.379 -6.309 -18.345 1.00 63.06 80 GLU A CA 1
ATOM 651 C C . GLU A 1 80 ? 12.658 -5.461 -18.490 1.00 63.06 80 GLU A C 1
ATOM 653 O O . GLU A 1 80 ? 13.763 -5.935 -18.215 1.00 63.06 80 GLU A O 1
ATOM 658 N N . ASP A 1 81 ? 12.547 -4.204 -18.911 1.00 58.94 81 ASP A N 1
ATOM 659 C CA . ASP A 1 81 ? 13.719 -3.357 -19.120 1.00 58.94 81 ASP A CA 1
ATOM 660 C C . ASP A 1 81 ? 14.134 -2.673 -17.806 1.00 58.94 81 ASP A C 1
ATOM 662 O O . ASP A 1 81 ? 13.794 -1.527 -17.521 1.00 58.94 81 ASP A O 1
ATOM 666 N N . GLY A 1 82 ? 14.914 -3.394 -16.992 1.00 68.81 82 GLY A N 1
ATOM 667 C CA . GLY A 1 82 ? 15.656 -2.839 -15.855 1.00 68.81 82 GLY A CA 1
ATOM 668 C C . GLY A 1 82 ? 15.212 -3.308 -14.464 1.00 68.81 82 GLY A C 1
ATOM 669 O O . GLY A 1 82 ? 14.604 -4.359 -14.281 1.00 68.81 82 GLY A O 1
ATOM 670 N N . VAL A 1 83 ? 15.608 -2.536 -13.444 1.00 75.31 83 VAL A N 1
ATOM 671 C CA . VAL A 1 83 ? 15.337 -2.823 -12.018 1.00 75.31 83 VAL A CA 1
ATOM 672 C C . VAL A 1 83 ? 13.879 -2.523 -11.651 1.00 75.31 83 VAL A C 1
ATOM 674 O O . VAL A 1 83 ? 13.318 -3.185 -10.774 1.00 75.31 83 VAL A O 1
ATOM 677 N N . PHE A 1 84 ? 13.270 -1.548 -12.332 1.00 80.06 84 PHE A N 1
ATOM 678 C CA . PHE A 1 84 ? 11.883 -1.146 -12.141 1.00 80.06 84 PHE A CA 1
ATOM 679 C C . PHE A 1 84 ? 11.031 -1.493 -13.362 1.00 80.06 84 PHE A C 1
ATOM 681 O O . PHE A 1 84 ? 11.451 -1.289 -14.495 1.00 80.06 84 PHE A O 1
ATOM 688 N N . PHE A 1 85 ? 9.804 -1.945 -13.125 1.00 84.75 85 PHE A N 1
ATOM 689 C CA . PHE A 1 85 ? 8.743 -1.919 -14.115 1.00 84.75 85 PHE A CA 1
ATOM 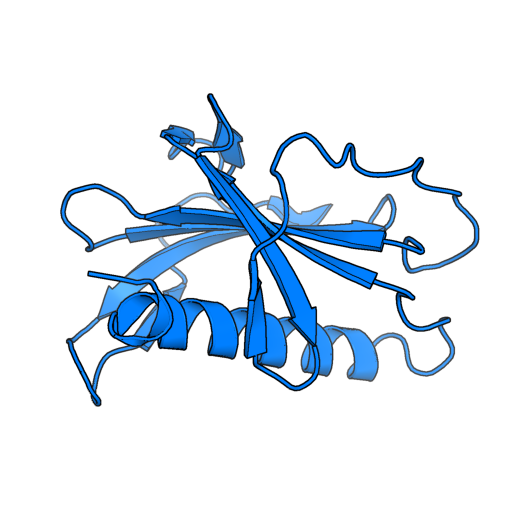690 C C . PHE A 1 85 ? 8.399 -0.471 -14.464 1.00 84.75 85 PHE A C 1
ATOM 692 O O . PHE A 1 85 ? 8.429 0.414 -13.603 1.00 84.75 85 PHE A O 1
ATOM 699 N N . ARG A 1 86 ? 7.993 -0.244 -15.717 1.00 86.12 86 ARG A N 1
ATOM 700 C CA . ARG A 1 86 ? 7.467 1.058 -16.160 1.00 86.12 86 ARG A CA 1
ATOM 701 C C . ARG A 1 86 ? 6.256 1.480 -15.326 1.00 86.12 86 ARG A C 1
ATOM 703 O O . ARG A 1 86 ? 6.151 2.642 -14.940 1.00 86.12 86 ARG A O 1
ATOM 710 N N . GLU A 1 87 ? 5.388 0.524 -14.996 1.00 88.75 87 GLU A N 1
ATOM 711 C CA . GLU A 1 87 ? 4.275 0.706 -14.068 1.00 88.75 87 GLU A CA 1
ATOM 712 C C . GLU A 1 87 ? 4.529 -0.076 -12.775 1.00 88.75 87 GLU A C 1
ATOM 714 O O . GLU A 1 87 ? 4.559 -1.306 -12.759 1.00 88.75 87 GLU A O 1
ATOM 719 N N . VAL A 1 88 ? 4.689 0.642 -11.668 1.00 91.06 88 VAL A N 1
ATOM 720 C CA . VAL A 1 88 ? 4.829 0.040 -10.340 1.00 91.06 88 VAL A CA 1
ATOM 721 C C . VAL A 1 88 ? 3.463 -0.084 -9.696 1.00 91.06 88 VAL A C 1
ATOM 723 O O . VAL A 1 88 ? 2.681 0.867 -9.686 1.00 91.06 88 VAL A O 1
ATOM 726 N N . THR A 1 89 ? 3.190 -1.236 -9.090 1.00 92.94 89 THR A N 1
ATOM 727 C CA . THR A 1 89 ? 1.905 -1.487 -8.435 1.00 92.94 89 THR A CA 1
ATOM 728 C C . THR A 1 89 ? 2.064 -1.635 -6.932 1.00 92.94 89 THR A C 1
ATOM 730 O O . THR A 1 89 ? 2.851 -2.459 -6.463 1.00 92.94 89 THR A O 1
ATOM 733 N N . PHE A 1 90 ? 1.241 -0.901 -6.192 1.00 96.31 90 PHE A N 1
ATOM 734 C CA . PHE A 1 90 ? 0.945 -1.120 -4.784 1.00 96.31 90 PHE A CA 1
ATOM 735 C C . PHE A 1 90 ? -0.465 -1.687 -4.667 1.00 96.31 90 PHE A C 1
ATOM 737 O O . PHE A 1 90 ? -1.405 -1.206 -5.299 1.00 96.31 90 PHE A O 1
ATOM 744 N N . GLN A 1 91 ? -0.631 -2.704 -3.838 1.00 97.25 91 GLN A N 1
ATOM 745 C CA . GLN A 1 91 ? -1.924 -3.305 -3.555 1.00 97.25 91 GLN A CA 1
ATOM 746 C C . GLN A 1 91 ? -2.102 -3.374 -2.050 1.00 97.25 91 GLN A C 1
ATOM 748 O O . GLN A 1 91 ? -1.153 -3.651 -1.313 1.00 97.25 91 GLN A O 1
ATOM 753 N N . PHE A 1 92 ? -3.317 -3.126 -1.585 1.00 98.19 92 PHE A N 1
ATOM 754 C CA . PHE A 1 92 ? -3.622 -3.271 -0.177 1.00 98.19 92 PHE A CA 1
ATOM 755 C C . PHE A 1 92 ? -5.044 -3.759 0.063 1.00 98.19 92 PHE A C 1
ATOM 757 O O . PHE A 1 92 ? -5.940 -3.618 -0.768 1.00 98.19 92 PHE A O 1
ATOM 764 N N . HIS A 1 93 ? -5.248 -4.290 1.260 1.00 98.12 93 HIS A N 1
ATOM 765 C CA . HIS A 1 93 ? -6.558 -4.601 1.799 1.00 98.12 93 HIS A CA 1
ATOM 766 C C . HIS A 1 93 ? -6.612 -4.172 3.264 1.00 98.12 93 HIS A C 1
ATOM 768 O O . HIS A 1 93 ? -5.747 -4.534 4.067 1.00 98.12 93 HIS A O 1
ATOM 774 N N . ILE A 1 94 ? -7.645 -3.407 3.615 1.00 98.00 94 ILE A N 1
ATOM 775 C CA . ILE A 1 94 ? -7.929 -3.010 4.993 1.00 98.00 94 ILE A CA 1
ATOM 776 C C . ILE A 1 94 ? -8.895 -4.031 5.584 1.00 98.00 94 ILE A C 1
ATOM 778 O O . ILE A 1 94 ? -10.023 -4.178 5.112 1.00 98.00 94 ILE A O 1
ATOM 782 N N . ARG A 1 95 ? -8.480 -4.701 6.661 1.00 97.25 95 ARG A N 1
ATOM 783 C CA . ARG A 1 95 ? -9.353 -5.635 7.379 1.00 97.25 95 ARG A CA 1
ATOM 784 C C . ARG A 1 95 ? -10.612 -4.903 7.881 1.00 97.25 95 ARG A C 1
ATOM 786 O O . ARG A 1 95 ? -10.483 -3.762 8.324 1.00 97.25 95 ARG A O 1
ATOM 793 N N . PRO A 1 96 ? -11.808 -5.527 7.912 1.00 96.38 96 PRO A N 1
ATOM 794 C CA . PRO A 1 96 ? -13.045 -4.835 8.302 1.00 96.38 96 PRO A CA 1
ATOM 795 C C . PRO A 1 96 ? -13.027 -4.166 9.686 1.00 96.38 96 PRO A C 1
ATOM 797 O O . PRO A 1 96 ? -13.663 -3.135 9.883 1.00 96.38 96 PRO A O 1
ATOM 800 N N . ASP A 1 97 ? -12.270 -4.712 10.642 1.00 96.81 97 ASP A N 1
ATOM 801 C CA . ASP A 1 97 ? -12.092 -4.115 11.974 1.00 96.81 97 ASP A CA 1
ATOM 802 C C . ASP A 1 97 ? -11.080 -2.958 12.011 1.00 96.81 97 ASP A C 1
ATOM 804 O O . ASP A 1 97 ? -10.868 -2.357 13.064 1.00 96.81 97 ASP A O 1
ATOM 808 N N . ARG A 1 98 ? -10.452 -2.652 10.870 1.00 97.12 98 ARG A N 1
ATOM 809 C CA . ARG A 1 98 ? -9.458 -1.593 10.658 1.00 97.12 98 ARG A CA 1
ATOM 810 C C . ARG A 1 98 ? -8.225 -1.707 11.550 1.00 97.12 98 ARG A C 1
ATOM 812 O O . ARG A 1 98 ? -7.527 -0.718 11.755 1.00 97.12 98 ARG A O 1
ATOM 819 N N . ARG A 1 99 ? -7.949 -2.902 12.080 1.00 97.75 99 ARG A N 1
ATOM 820 C CA . ARG A 1 99 ? -6.778 -3.157 12.933 1.00 97.75 99 ARG A CA 1
ATOM 821 C C . ARG A 1 99 ? -5.568 -3.645 12.158 1.00 97.75 99 ARG A C 1
ATOM 823 O O . ARG A 1 99 ? -4.469 -3.598 12.695 1.00 97.75 99 ARG A O 1
ATOM 830 N N . ARG A 1 100 ? -5.758 -4.117 10.923 1.00 97.75 100 ARG A N 1
ATOM 831 C CA . ARG A 1 100 ? -4.676 -4.615 10.072 1.00 97.75 100 ARG A CA 1
ATOM 832 C C . ARG A 1 100 ? -4.836 -4.196 8.625 1.00 97.75 100 ARG A C 1
ATOM 834 O O . ARG A 1 100 ? -5.957 -4.053 8.132 1.00 97.75 100 ARG A O 1
ATOM 841 N N . VAL A 1 101 ? -3.698 -4.073 7.959 1.00 98.31 101 VAL A N 1
ATOM 842 C CA . VAL A 1 101 ? -3.599 -3.824 6.524 1.00 98.31 101 VAL A CA 1
ATOM 843 C C . VAL A 1 101 ? -2.658 -4.861 5.926 1.00 98.31 101 VAL A C 1
ATOM 845 O O . VAL A 1 101 ? -1.514 -4.969 6.362 1.00 98.31 101 VAL A O 1
ATOM 848 N N . ALA A 1 102 ? -3.133 -5.629 4.947 1.00 98.25 102 ALA A N 1
ATOM 849 C CA . ALA A 1 102 ? -2.243 -6.372 4.061 1.00 98.25 102 ALA A CA 1
ATOM 850 C C . ALA A 1 102 ? -1.754 -5.400 2.988 1.00 98.25 102 ALA A C 1
ATOM 852 O O . ALA A 1 102 ? -2.569 -4.681 2.410 1.00 98.25 102 ALA A O 1
ATOM 853 N N . PHE A 1 103 ? -0.449 -5.348 2.755 1.00 98.31 103 PHE A N 1
ATOM 854 C CA . PHE A 1 103 ? 0.175 -4.397 1.846 1.00 98.31 103 PHE A CA 1
ATOM 855 C C . PHE A 1 103 ? 1.237 -5.111 1.023 1.00 98.31 103 PHE A C 1
ATOM 857 O O . PHE A 1 103 ? 2.128 -5.762 1.567 1.00 98.31 103 PHE A O 1
ATOM 864 N N . THR A 1 104 ? 1.140 -4.998 -0.293 1.00 97.38 104 THR A N 1
ATOM 865 C CA . THR A 1 104 ? 2.078 -5.622 -1.219 1.00 97.38 104 THR A CA 1
ATOM 866 C C . THR A 1 104 ? 2.487 -4.642 -2.295 1.00 97.38 104 THR A C 1
ATOM 868 O O . THR A 1 104 ? 1.671 -3.840 -2.747 1.00 97.38 104 THR A O 1
ATOM 871 N N . TYR A 1 105 ? 3.721 -4.741 -2.761 1.00 95.00 105 TYR A N 1
ATOM 872 C CA . TYR A 1 105 ? 4.181 -3.994 -3.919 1.00 95.00 105 TYR A CA 1
ATOM 873 C C . TYR A 1 105 ? 5.136 -4.822 -4.764 1.00 95.00 105 TYR A C 1
ATOM 875 O O . TYR A 1 105 ? 5.787 -5.744 -4.272 1.00 95.00 105 TYR A O 1
ATOM 883 N N . ALA A 1 106 ? 5.214 -4.470 -6.041 1.00 91.75 106 ALA A N 1
ATOM 884 C CA . ALA A 1 106 ? 6.173 -5.027 -6.977 1.00 91.75 106 ALA A CA 1
ATOM 885 C C . ALA A 1 106 ? 6.824 -3.879 -7.740 1.00 91.75 106 ALA A C 1
ATOM 887 O O . ALA A 1 106 ? 6.160 -3.149 -8.476 1.00 91.75 106 ALA A O 1
ATOM 888 N N . PHE A 1 107 ? 8.124 -3.714 -7.517 1.00 89.25 107 PHE A N 1
ATOM 889 C CA . PHE A 1 107 ? 8.944 -2.762 -8.243 1.00 89.25 107 PHE A CA 1
ATOM 890 C C . PHE A 1 107 ? 9.490 -3.352 -9.533 1.00 89.25 107 PHE A C 1
ATOM 892 O O . PHE A 1 107 ? 9.595 -2.620 -10.497 1.00 89.25 107 PHE A O 1
ATOM 899 N N . GLY A 1 108 ? 9.782 -4.649 -9.565 1.00 86.50 108 GLY A N 1
ATOM 900 C CA . GLY A 1 108 ? 10.333 -5.367 -10.713 1.00 86.50 108 GLY A CA 1
ATOM 901 C C . GLY A 1 108 ? 10.248 -6.881 -10.487 1.00 86.50 108 GLY A C 1
ATOM 902 O O . GLY A 1 108 ? 9.759 -7.305 -9.432 1.00 86.50 108 GLY A O 1
ATOM 903 N N . PRO A 1 109 ? 10.764 -7.718 -11.409 1.00 81.69 109 PRO A N 1
ATOM 904 C CA . PRO A 1 109 ? 10.620 -9.179 -11.344 1.00 81.69 109 PRO A CA 1
ATOM 905 C C . PRO A 1 109 ? 11.203 -9.827 -10.080 1.00 81.69 109 PRO A C 1
ATOM 907 O O . PRO A 1 109 ? 10.804 -10.925 -9.708 1.00 81.69 109 PRO A O 1
ATOM 910 N N . ARG A 1 110 ? 12.168 -9.158 -9.438 1.00 84.31 110 ARG A N 1
ATOM 911 C CA . ARG A 1 110 ? 12.885 -9.613 -8.232 1.00 84.31 110 ARG A CA 1
ATOM 912 C C . ARG A 1 110 ? 12.919 -8.548 -7.137 1.00 84.31 110 ARG A C 1
ATOM 914 O O . ARG A 1 110 ? 13.883 -8.445 -6.389 1.00 84.31 110 ARG A O 1
ATOM 921 N N . HIS A 1 111 ? 11.935 -7.652 -7.157 1.00 87.44 111 HIS A N 1
ATOM 922 C CA . HIS A 1 111 ? 11.832 -6.551 -6.205 1.00 87.44 111 HIS A CA 1
ATOM 923 C C . HIS A 1 111 ? 10.385 -6.413 -5.750 1.00 87.44 111 HIS A C 1
ATOM 925 O O . HIS A 1 111 ? 9.749 -5.369 -5.900 1.00 87.44 111 HIS A O 1
ATOM 931 N N . GLY A 1 112 ? 9.850 -7.515 -5.234 1.00 91.62 112 GLY A N 1
ATOM 932 C CA . GLY A 1 112 ? 8.512 -7.573 -4.664 1.00 91.62 112 GLY A CA 1
ATOM 933 C C . GLY A 1 112 ? 8.568 -7.713 -3.151 1.00 91.62 112 GLY A C 1
ATOM 934 O O . GLY A 1 112 ? 9.493 -8.314 -2.609 1.00 91.62 112 GLY A O 1
ATOM 935 N N . HIS A 1 113 ? 7.560 -7.189 -2.465 1.00 95.31 113 HIS A N 1
ATOM 936 C CA . HIS A 1 113 ? 7.413 -7.375 -1.027 1.00 95.31 113 HIS A CA 1
ATOM 937 C C . HIS A 1 113 ? 5.938 -7.469 -0.660 1.00 95.31 113 HIS A C 1
ATOM 939 O O . HIS A 1 113 ? 5.119 -6.686 -1.146 1.00 95.31 113 HIS A O 1
ATOM 945 N N . GLY A 1 114 ? 5.612 -8.392 0.238 1.00 96.81 114 GLY A N 1
ATOM 946 C CA . GLY A 1 114 ? 4.332 -8.430 0.927 1.00 96.81 114 GLY A CA 1
ATOM 947 C C . GLY A 1 114 ? 4.507 -8.438 2.432 1.00 96.81 114 GLY A C 1
ATOM 948 O O . GLY A 1 114 ? 5.308 -9.198 2.977 1.00 96.81 114 GLY A O 1
ATOM 949 N N . VAL A 1 115 ? 3.732 -7.588 3.098 1.00 97.69 115 VAL A N 1
ATOM 950 C CA . VAL A 1 115 ? 3.805 -7.339 4.534 1.00 97.69 115 VAL A CA 1
ATOM 951 C C . VAL A 1 115 ? 2.408 -7.124 5.115 1.00 97.69 115 VAL A C 1
ATOM 953 O O . VAL A 1 115 ? 1.487 -6.659 4.439 1.00 97.69 115 VAL A O 1
ATOM 956 N N . ILE A 1 116 ? 2.240 -7.465 6.391 1.00 98.06 116 ILE A N 1
ATOM 957 C CA . ILE A 1 116 ? 1.047 -7.130 7.170 1.00 98.06 116 ILE A CA 1
ATOM 958 C C . ILE A 1 116 ? 1.423 -6.077 8.204 1.00 98.06 116 ILE A C 1
ATOM 960 O O . ILE A 1 116 ? 2.359 -6.252 8.985 1.00 98.06 116 ILE A O 1
ATOM 964 N N . PHE A 1 117 ? 0.665 -4.989 8.222 1.00 98.38 117 PHE A N 1
ATOM 965 C CA . PHE A 1 117 ? 0.776 -3.937 9.219 1.00 98.38 117 PHE A CA 1
ATOM 966 C C . PHE A 1 117 ? -0.327 -4.072 10.264 1.00 98.38 117 PHE A C 1
ATOM 968 O O . PHE A 1 117 ? -1.490 -4.289 9.911 1.00 98.38 117 PHE A O 1
ATOM 975 N N . ASP A 1 118 ? 0.018 -3.872 11.535 1.00 98.38 118 ASP A N 1
ATOM 976 C CA . ASP A 1 118 ? -0.951 -3.500 12.560 1.00 98.38 118 ASP A CA 1
ATOM 977 C C . ASP A 1 118 ? -1.190 -1.985 12.511 1.00 98.38 118 ASP A C 1
ATOM 979 O O . ASP A 1 118 ? -0.280 -1.178 12.297 1.00 98.38 118 ASP A O 1
ATOM 983 N N . VAL A 1 119 ? -2.444 -1.594 12.718 1.00 98.12 119 VAL A N 1
ATOM 984 C CA . VAL A 1 119 ? -2.861 -0.196 12.804 1.00 98.12 119 VAL A CA 1
ATOM 985 C C . VAL A 1 119 ? -2.871 0.211 14.273 1.00 98.12 119 VAL A C 1
ATOM 987 O O . VAL A 1 119 ? -3.684 -0.278 15.060 1.00 98.12 119 VAL A O 1
ATOM 990 N N . LEU A 1 120 ? -1.975 1.124 14.648 1.00 97.94 120 LEU A N 1
ATOM 991 C CA . LEU A 1 120 ? -1.844 1.616 16.018 1.00 97.94 120 LEU A CA 1
ATOM 992 C C . LEU A 1 120 ? -2.362 3.051 16.120 1.00 97.94 120 LEU A C 1
ATOM 994 O O . LEU A 1 120 ? -1.911 3.929 15.387 1.00 97.94 120 LEU A O 1
ATOM 998 N N . GLY A 1 121 ? -3.268 3.309 17.066 1.00 95.94 121 GLY A N 1
ATOM 999 C CA . GLY A 1 121 ? -3.883 4.627 17.250 1.00 95.94 121 GLY A CA 1
ATOM 1000 C C . GLY A 1 121 ? -4.944 4.960 16.193 1.00 95.94 121 GLY A C 1
ATOM 1001 O O . GLY A 1 121 ? -5.419 4.087 15.471 1.00 95.94 121 GLY A O 1
ATOM 1002 N N . GLN A 1 122 ? -5.353 6.231 16.131 1.00 94.88 122 GLN A N 1
ATOM 1003 C CA . GLN A 1 122 ? -6.368 6.711 15.186 1.00 94.88 122 GLN A CA 1
ATOM 1004 C C . GLN A 1 122 ? -6.191 8.196 14.851 1.00 94.88 122 GLN A C 1
ATOM 1006 O O . GLN A 1 122 ? -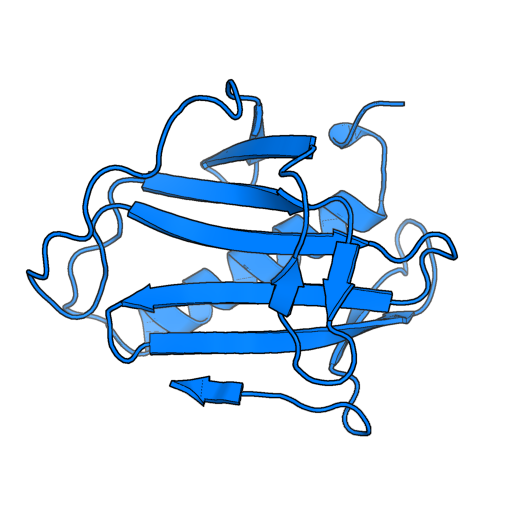5.582 8.954 15.608 1.00 94.88 122 GLN A O 1
ATOM 1011 N N . GLY A 1 123 ? -6.762 8.637 13.728 1.00 93.25 123 GLY A N 1
ATOM 1012 C CA . GLY A 1 123 ? -6.747 10.045 13.335 1.00 93.25 123 GLY A CA 1
ATOM 1013 C C . GLY A 1 123 ? -5.328 10.554 13.069 1.00 93.25 123 GLY A C 1
ATOM 1014 O O . GLY A 1 123 ? -4.639 10.028 12.202 1.00 93.25 123 GLY A O 1
ATOM 1015 N N . GLN A 1 124 ? -4.906 11.595 13.791 1.00 91.94 124 GLN A N 1
ATOM 1016 C CA . GLN A 1 124 ? -3.581 12.214 13.632 1.00 91.94 124 GLN A CA 1
ATOM 1017 C C . GLN A 1 124 ? -2.445 11.437 14.316 1.00 91.94 124 GLN A C 1
ATOM 1019 O O . GLN A 1 124 ? -1.293 11.597 13.928 1.00 91.94 124 GLN A O 1
ATOM 1024 N N . SER A 1 125 ? -2.748 10.599 15.313 1.00 94.69 125 SER A N 1
ATOM 1025 C CA . SER A 1 125 ? -1.748 9.777 16.014 1.00 94.69 125 SER A CA 1
ATOM 1026 C C . SER A 1 125 ? -1.631 8.357 15.452 1.00 94.69 125 SER A C 1
ATOM 1028 O O . SER A 1 125 ? -0.841 7.559 15.961 1.00 94.69 125 SER A O 1
ATOM 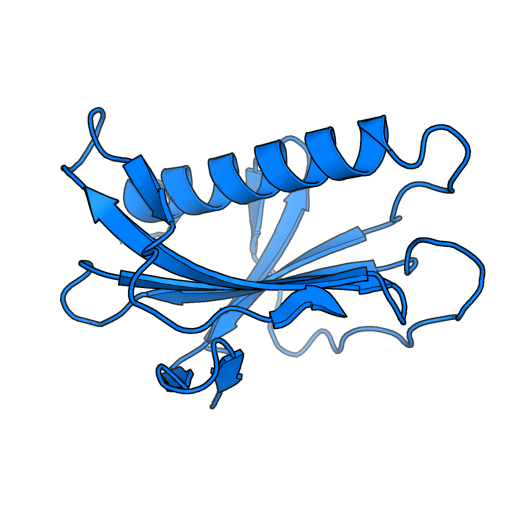1030 N N . GLY A 1 126 ? -2.421 8.040 14.421 1.00 96.31 126 GLY A N 1
ATOM 1031 C CA . GLY A 1 126 ? -2.405 6.746 13.755 1.00 96.31 126 GLY A CA 1
ATOM 1032 C C . GLY A 1 126 ? -1.058 6.456 13.090 1.00 96.31 126 GLY A C 1
ATOM 1033 O O . GLY A 1 126 ? -0.438 7.347 12.508 1.00 96.31 126 GLY A O 1
ATOM 1034 N N . ARG A 1 127 ? -0.617 5.199 13.141 1.00 97.31 127 ARG A N 1
ATOM 1035 C CA . ARG A 1 127 ? 0.540 4.708 12.383 1.00 97.31 127 ARG A CA 1
ATOM 1036 C C . ARG A 1 127 ? 0.350 3.258 11.953 1.00 97.31 127 ARG A C 1
ATOM 1038 O O . ARG A 1 127 ? -0.384 2.512 12.598 1.00 97.31 127 ARG A O 1
ATOM 1045 N N . LEU A 1 128 ? 1.034 2.887 10.876 1.00 98.12 128 LEU A N 1
ATOM 1046 C CA . LEU A 1 128 ? 1.214 1.498 10.471 1.00 98.12 128 LEU A CA 1
ATOM 1047 C C . LEU A 1 128 ? 2.514 0.993 11.092 1.00 98.12 128 LEU A C 1
ATOM 1049 O O . LEU A 1 128 ? 3.549 1.652 10.989 1.00 98.12 128 LEU A O 1
ATOM 1053 N N . GLU A 1 129 ? 2.449 -0.144 11.769 1.00 98.00 129 GLU A N 1
ATOM 1054 C CA . GLU A 1 129 ? 3.617 -0.821 12.323 1.00 98.00 129 GLU A CA 1
ATOM 1055 C C . GLU A 1 129 ? 3.673 -2.234 11.760 1.00 98.00 129 GLU A C 1
ATOM 1057 O O . GLU A 1 129 ? 2.665 -2.938 11.736 1.00 98.00 129 GLU A O 1
ATOM 1062 N N . GLN A 1 130 ? 4.830 -2.632 11.234 1.00 97.19 130 GLN A N 1
ATOM 1063 C CA . GLN A 1 130 ? 4.977 -3.959 10.650 1.00 97.19 130 GLN A CA 1
ATOM 1064 C C . GLN A 1 130 ? 4.745 -5.017 11.731 1.00 97.19 130 GLN A C 1
ATOM 1066 O O . GLN A 1 130 ? 5.464 -5.049 12.734 1.00 97.19 130 GLN A O 1
ATOM 1071 N N . ASN A 1 131 ? 3.776 -5.904 11.505 1.00 95.50 131 ASN A N 1
ATOM 1072 C CA . ASN A 1 131 ? 3.503 -6.997 12.421 1.00 95.50 131 ASN A CA 1
ATOM 1073 C C . ASN A 1 131 ? 4.586 -8.074 12.251 1.00 95.50 131 ASN A C 1
ATOM 1075 O O . ASN A 1 131 ? 4.623 -8.785 11.250 1.00 95.50 131 ASN A O 1
ATOM 1079 N N . ARG A 1 132 ? 5.478 -8.185 13.242 1.00 94.81 132 ARG A N 1
ATOM 1080 C CA . ARG A 1 132 ? 6.620 -9.118 13.225 1.00 94.81 132 ARG A CA 1
ATOM 1081 C C . ARG A 1 132 ? 6.245 -10.573 13.505 1.00 94.81 132 ARG A C 1
ATOM 1083 O O . ARG A 1 132 ? 7.076 -11.451 13.305 1.00 94.81 132 ARG A O 1
ATOM 1090 N N . GLU A 1 133 ? 5.032 -10.820 13.989 1.00 94.94 133 GLU A N 1
ATOM 1091 C CA . GLU A 1 133 ? 4.506 -12.166 14.241 1.00 94.94 133 GLU A CA 1
ATOM 1092 C C . GLU A 1 133 ? 3.825 -12.754 12.997 1.00 94.94 133 GLU A C 1
ATOM 1094 O O . GLU A 1 133 ? 3.555 -13.953 12.944 1.00 94.94 133 GLU A O 1
ATOM 1099 N N . MET A 1 134 ? 3.542 -11.918 11.995 1.00 94.00 134 MET A N 1
ATOM 1100 C CA . MET A 1 134 ? 2.877 -12.313 10.760 1.00 94.00 134 MET A CA 1
ATOM 1101 C C . MET A 1 134 ? 3.894 -12.603 9.646 1.00 94.00 134 MET A C 1
ATOM 1103 O O . MET A 1 134 ? 4.996 -12.047 9.637 1.00 94.00 134 MET A O 1
ATOM 1107 N N . PRO A 1 135 ? 3.535 -13.469 8.684 1.00 90.38 135 PRO A N 1
ATOM 1108 C CA . PRO A 1 135 ? 4.388 -13.764 7.544 1.00 90.38 135 PRO A CA 1
ATOM 1109 C C . PRO A 1 135 ? 4.668 -12.506 6.714 1.00 90.38 135 PRO A C 1
ATOM 1111 O O . PRO A 1 135 ? 3.829 -11.614 6.588 1.00 90.38 135 PRO A O 1
ATOM 1114 N N . GLN A 1 136 ? 5.856 -12.485 6.119 1.00 94.06 136 GLN A N 1
ATOM 1115 C CA . GLN A 1 136 ? 6.306 -11.529 5.111 1.00 94.06 136 GLN A CA 1
ATOM 1116 C C . GLN A 1 136 ? 7.011 -12.303 3.999 1.00 94.06 136 GLN A C 1
ATOM 1118 O O . GLN A 1 136 ? 7.552 -13.385 4.246 1.00 94.06 136 GLN A O 1
ATOM 1123 N N . TRP A 1 137 ? 7.028 -11.761 2.788 1.00 93.00 137 TRP A N 1
ATOM 1124 C CA . TRP A 1 137 ? 7.827 -12.318 1.698 1.00 93.00 137 TRP A CA 1
ATOM 1125 C C . TRP A 1 137 ? 8.551 -11.206 0.959 1.00 93.00 137 TRP A C 1
ATOM 1127 O O . TRP A 1 137 ? 7.988 -10.142 0.739 1.00 93.00 137 TRP A O 1
ATOM 1137 N N . VAL A 1 138 ? 9.788 -11.476 0.557 1.00 90.06 138 VAL A N 1
ATOM 1138 C CA . VAL A 1 138 ? 10.586 -10.615 -0.318 1.00 90.06 138 VAL A CA 1
ATOM 1139 C C . VAL A 1 138 ? 10.983 -11.472 -1.513 1.00 90.06 138 VAL A C 1
ATOM 1141 O O . VAL A 1 138 ? 11.437 -12.601 -1.319 1.00 90.06 138 VAL A O 1
ATOM 1144 N N . SER A 1 139 ? 10.748 -10.964 -2.720 1.00 85.62 139 SER A N 1
ATOM 1145 C CA . SER A 1 139 ? 11.161 -11.594 -3.980 1.00 85.62 139 SER A CA 1
ATOM 1146 C C . SER A 1 139 ? 12.352 -10.879 -4.578 1.00 85.62 139 SER A C 1
ATOM 1148 O O . SER A 1 139 ? 12.459 -9.660 -4.323 1.00 85.62 139 SER A O 1
#

Foldseek 3Di:
DDLVPAQVSLQVLVVVVVVLVVVCVVCVPWDDALWEKEWEAPDADQQELGGDDDTPWMFIQDPSDTHTDDPPPDDPDQPQPTPAGNYKYKYWYQDPVNQKMWIKIDGHPQAIKTFMWGWDDGDPPIHTDTDPVTDMDGD